Protein AF-A0A941ZYW8-F1 (afdb_monomer)

Structure (mmCIF, N/CA/C/O backbone):
data_AF-A0A941ZYW8-F1
#
_entry.id   AF-A0A941ZYW8-F1
#
loop_
_atom_site.group_PDB
_atom_site.id
_atom_site.type_symbol
_atom_site.label_atom_id
_atom_site.label_alt_id
_atom_site.label_comp_id
_atom_site.label_asym_id
_atom_site.label_entity_id
_atom_site.label_seq_id
_atom_site.pdbx_PDB_ins_code
_atom_site.Cartn_x
_atom_site.Cartn_y
_atom_site.Cartn_z
_atom_site.occupancy
_atom_site.B_iso_or_equiv
_atom_site.auth_seq_id
_atom_site.auth_comp_id
_atom_site.auth_asym_id
_atom_site.auth_atom_id
_atom_site.pdbx_PDB_model_num
ATOM 1 N N . MET A 1 1 ? 0.996 -11.708 -1.851 1.00 81.50 1 MET A N 1
ATOM 2 C CA . MET A 1 1 ? 1.106 -10.238 -1.712 1.00 81.50 1 MET A CA 1
ATOM 3 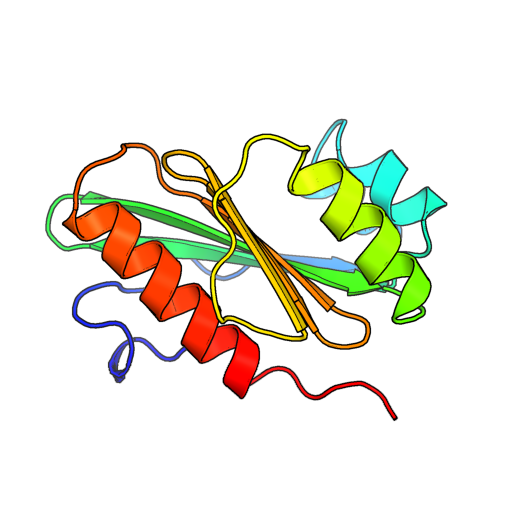C C . MET A 1 1 ? -0.027 -9.651 -0.880 1.00 81.50 1 MET A C 1
ATOM 5 O O . MET A 1 1 ? 0.271 -8.858 -0.001 1.00 81.50 1 MET A O 1
ATOM 9 N N . LEU A 1 2 ? -1.284 -10.062 -1.087 1.00 88.50 2 LEU A N 1
ATOM 10 C CA . LEU A 1 2 ? -2.390 -9.675 -0.206 1.00 88.50 2 LEU A CA 1
ATOM 11 C C . LEU A 1 2 ? -2.358 -10.473 1.116 1.00 88.50 2 LEU A C 1
ATOM 13 O O . LEU A 1 2 ? -2.004 -11.658 1.082 1.00 88.50 2 LEU A O 1
ATOM 17 N N . PRO A 1 3 ? -2.668 -9.853 2.269 1.00 84.06 3 PRO A N 1
ATOM 18 C CA . PRO A 1 3 ? -2.851 -10.564 3.531 1.00 84.06 3 PRO A CA 1
ATOM 19 C C . PRO A 1 3 ? -4.082 -11.482 3.516 1.00 84.06 3 PRO A C 1
ATOM 21 O O . PRO A 1 3 ? -5.039 -11.237 2.788 1.00 84.06 3 PRO A O 1
ATOM 24 N N . LEU A 1 4 ? -4.055 -12.532 4.341 1.00 81.94 4 LEU A N 1
ATOM 25 C CA . LEU A 1 4 ? -5.213 -13.399 4.566 1.00 81.94 4 LEU A CA 1
ATOM 26 C C . LEU A 1 4 ? -6.118 -12.781 5.635 1.00 81.94 4 LEU A C 1
ATOM 28 O O . LEU A 1 4 ? -5.624 -12.196 6.596 1.00 81.94 4 LEU A O 1
ATOM 32 N N . GLU A 1 5 ? -7.432 -12.973 5.524 1.00 82.12 5 GLU A N 1
ATOM 33 C CA . GLU A 1 5 ? -8.409 -12.442 6.491 1.00 82.12 5 GLU A CA 1
ATOM 34 C C . GLU A 1 5 ? -8.158 -12.922 7.928 1.00 82.12 5 GLU A C 1
ATOM 36 O O . GLU A 1 5 ? -8.362 -12.178 8.886 1.00 82.12 5 GLU A O 1
ATOM 41 N N . SER A 1 6 ? -7.636 -14.144 8.087 1.00 83.81 6 SER A N 1
ATOM 42 C CA . SER A 1 6 ? -7.243 -14.700 9.388 1.00 83.81 6 SER A CA 1
ATOM 43 C C . SER A 1 6 ? -6.186 -13.863 10.112 1.00 83.81 6 SER A C 1
ATOM 45 O O . SER A 1 6 ? -6.139 -13.868 11.341 1.00 83.81 6 SER A O 1
ATOM 47 N N . ASP A 1 7 ? -5.358 -13.134 9.363 1.00 84.44 7 ASP A N 1
ATOM 48 C CA . ASP A 1 7 ? -4.241 -12.349 9.892 1.00 84.44 7 ASP A CA 1
ATOM 49 C C . ASP A 1 7 ? -4.652 -10.896 10.191 1.00 84.44 7 ASP A C 1
ATOM 51 O O . ASP A 1 7 ? -3.911 -10.144 10.825 1.00 84.44 7 ASP A O 1
ATOM 55 N N . LEU A 1 8 ? -5.843 -10.489 9.745 1.00 84.75 8 LEU A N 1
ATOM 56 C CA . LEU A 1 8 ? -6.265 -9.096 9.633 1.00 84.75 8 LEU A CA 1
ATOM 57 C C . LEU A 1 8 ? -7.141 -8.597 10.790 1.00 84.75 8 LEU A C 1
ATOM 59 O O . LEU A 1 8 ? -7.800 -7.573 10.662 1.00 84.75 8 LEU A O 1
ATOM 63 N N . LYS A 1 9 ? -7.141 -9.285 11.940 1.00 84.44 9 LYS A N 1
ATOM 64 C CA . LYS A 1 9 ? -7.752 -8.826 13.210 1.00 84.44 9 LYS A CA 1
ATOM 65 C C . LYS A 1 9 ? -9.142 -8.165 13.068 1.00 84.44 9 LYS A C 1
ATOM 67 O O . LYS A 1 9 ? -9.420 -7.164 13.719 1.00 84.44 9 LYS A O 1
ATOM 72 N N . GLY A 1 10 ? -10.029 -8.728 12.247 1.00 90.94 10 GLY A N 1
ATOM 73 C CA . GLY A 1 10 ? -11.396 -8.215 12.065 1.00 90.94 10 GLY A CA 1
ATOM 74 C C . GLY A 1 10 ? -11.634 -7.391 10.797 1.00 90.94 10 GLY A C 1
ATOM 75 O O . GLY A 1 10 ? -12.772 -6.974 10.582 1.00 90.94 10 GLY A O 1
ATOM 76 N N . TRP A 1 11 ? -10.614 -7.212 9.955 1.00 95.31 11 TRP A N 1
ATOM 77 C CA . TRP A 1 11 ? -10.751 -6.729 8.582 1.00 95.31 11 TRP A CA 1
ATOM 78 C C . TRP A 1 11 ? -10.871 -7.908 7.605 1.00 95.31 11 TRP A C 1
ATOM 80 O O . TRP A 1 11 ? -10.110 -8.872 7.691 1.00 95.31 11 TRP A O 1
ATOM 90 N N . THR A 1 12 ? -11.810 -7.828 6.666 1.00 95.06 12 THR A N 1
ATOM 91 C CA . THR A 1 12 ? -12.049 -8.832 5.610 1.00 95.06 12 THR A CA 1
ATOM 92 C C . THR A 1 12 ? -12.037 -8.165 4.243 1.00 95.06 12 THR A C 1
ATOM 94 O O . THR A 1 12 ? -12.220 -6.950 4.173 1.00 95.06 12 THR A O 1
ATOM 97 N N . LEU A 1 13 ? -11.822 -8.916 3.161 1.00 95.31 13 LEU A N 1
ATOM 98 C CA . LEU A 1 13 ? -11.924 -8.345 1.815 1.00 95.31 13 LEU A CA 1
ATOM 99 C C . LEU A 1 13 ? -13.353 -7.844 1.576 1.00 95.31 13 LEU A C 1
ATOM 101 O O . LEU A 1 13 ? -14.324 -8.530 1.893 1.00 95.31 13 LEU A O 1
ATOM 105 N N . ASP A 1 14 ? -13.471 -6.623 1.061 1.00 94.88 14 ASP A N 1
ATOM 106 C CA . ASP A 1 14 ? -14.760 -6.004 0.753 1.00 94.88 14 ASP A CA 1
ATOM 107 C C . ASP A 1 14 ? -15.278 -6.424 -0.628 1.00 94.88 14 ASP A C 1
ATOM 109 O O . ASP A 1 14 ? -16.478 -6.589 -0.839 1.00 94.88 14 ASP A O 1
ATOM 113 N N . GLU A 1 15 ? -14.352 -6.620 -1.564 1.00 91.69 15 GLU A N 1
ATOM 114 C CA . GLU A 1 15 ? -14.608 -6.984 -2.953 1.00 91.69 15 GLU A CA 1
ATOM 115 C C . GLU A 1 15 ? -13.436 -7.782 -3.539 1.00 91.69 15 GLU A C 1
ATOM 117 O O . GLU A 1 15 ? -12.378 -7.921 -2.912 1.00 91.69 15 GLU A O 1
ATOM 122 N N . GLU A 1 16 ? -13.632 -8.337 -4.739 1.00 93.88 16 GLU A N 1
ATOM 123 C CA . GLU A 1 16 ? -12.560 -9.028 -5.452 1.00 93.88 16 GLU A CA 1
ATOM 124 C C . GLU A 1 16 ? -11.419 -8.048 -5.776 1.00 93.88 16 GLU A C 1
ATOM 126 O O . GLU A 1 16 ? -11.669 -6.986 -6.350 1.00 93.88 16 GLU A O 1
ATOM 131 N N . PRO A 1 17 ? -10.158 -8.386 -5.445 1.00 95.88 17 PRO A N 1
ATOM 132 C CA . PRO A 1 17 ? -9.029 -7.529 -5.766 1.00 95.88 17 PRO A CA 1
ATOM 133 C C . PRO A 1 17 ? -8.903 -7.278 -7.269 1.00 95.88 17 PRO A C 1
ATOM 135 O O . PRO A 1 17 ? -8.970 -8.203 -8.080 1.00 95.88 17 PRO A O 1
ATOM 138 N N . GLN A 1 18 ? -8.634 -6.030 -7.631 1.00 95.69 18 GLN A N 1
ATOM 139 C CA . GLN A 1 18 ? -8.413 -5.621 -9.011 1.00 95.69 18 GLN A CA 1
ATOM 140 C C . GLN A 1 18 ? -6.923 -5.667 -9.344 1.00 95.69 18 GLN A C 1
ATOM 142 O O . GLN A 1 18 ? -6.073 -5.374 -8.500 1.00 95.69 18 GLN A O 1
ATOM 147 N N . THR A 1 19 ? -6.589 -6.008 -10.586 1.00 95.94 19 THR A N 1
ATOM 148 C CA . THR A 1 19 ? -5.206 -6.022 -11.070 1.00 95.94 19 THR A CA 1
ATOM 149 C C . THR A 1 19 ? -5.080 -5.263 -12.382 1.00 95.94 19 THR A C 1
ATOM 151 O O . THR A 1 19 ? -6.024 -5.181 -13.165 1.00 95.94 19 THR A O 1
ATOM 154 N N . ALA A 1 20 ? -3.906 -4.683 -12.617 1.00 94.94 20 ALA A N 1
ATOM 155 C CA . ALA A 1 20 ? -3.589 -4.017 -13.873 1.00 94.94 20 ALA A CA 1
ATOM 156 C C . ALA A 1 20 ? -2.131 -4.235 -14.259 1.00 94.94 20 ALA A C 1
ATOM 158 O O . ALA A 1 20 ? -1.254 -4.275 -13.399 1.00 94.94 20 ALA A O 1
ATOM 159 N N . GLU A 1 21 ? -1.874 -4.291 -15.561 1.00 93.56 21 GLU A N 1
ATOM 160 C CA . GLU A 1 21 ? -0.536 -4.354 -16.148 1.00 93.56 21 GLU A CA 1
ATOM 161 C C . GLU A 1 21 ? -0.418 -3.311 -17.261 1.00 93.56 21 GLU A C 1
ATOM 163 O O . GLU A 1 21 ? -1.387 -3.032 -17.977 1.00 93.56 21 GLU A O 1
ATOM 168 N N . GLY A 1 22 ? 0.767 -2.712 -17.408 1.00 88.81 22 GLY A N 1
ATOM 169 C CA . GLY A 1 22 ? 1.032 -1.711 -18.443 1.00 88.81 22 GLY A CA 1
ATOM 170 C C . GLY A 1 22 ? -0.026 -0.598 -18.503 1.00 88.81 22 GLY A C 1
ATOM 171 O O . GLY A 1 22 ? -0.245 0.124 -17.531 1.00 88.81 22 GLY A O 1
ATOM 172 N N . ILE A 1 23 ? -0.686 -0.455 -19.657 1.00 87.12 23 ILE A N 1
ATOM 173 C CA . ILE A 1 23 ? -1.703 0.586 -19.885 1.00 87.12 23 ILE A CA 1
ATOM 174 C C . ILE A 1 23 ? -3.038 0.321 -19.175 1.00 87.12 23 ILE A C 1
ATOM 176 O O . ILE A 1 23 ? -3.806 1.260 -18.996 1.00 87.12 23 ILE A O 1
ATOM 180 N N . GLY A 1 24 ? -3.308 -0.907 -18.717 1.00 90.44 24 GLY A N 1
ATOM 181 C CA . GLY A 1 24 ? -4.535 -1.214 -17.969 1.00 90.44 24 GLY A CA 1
ATOM 182 C C . GLY A 1 24 ? -4.627 -0.452 -16.644 1.00 90.44 24 GLY A C 1
ATOM 183 O O . GLY A 1 24 ? -5.693 -0.341 -16.051 1.00 90.44 24 GLY A O 1
ATOM 184 N N . LEU A 1 25 ? -3.519 0.141 -16.183 1.00 93.38 25 LEU A N 1
ATOM 185 C CA . LEU A 1 25 ? -3.514 0.983 -14.992 1.00 93.38 25 LEU A CA 1
ATOM 186 C C . LEU A 1 25 ? -4.413 2.221 -15.132 1.00 93.38 25 LEU A C 1
ATOM 188 O O . LEU A 1 25 ? -4.953 2.698 -14.134 1.00 93.38 25 LEU A O 1
ATOM 192 N N . PHE A 1 26 ? -4.586 2.738 -16.353 1.00 91.94 26 PHE A N 1
ATOM 193 C CA . PHE A 1 26 ? -5.455 3.889 -16.612 1.00 91.94 26 PHE A CA 1
ATOM 194 C C . PHE A 1 26 ? -6.931 3.589 -16.325 1.00 91.94 26 PHE A C 1
ATOM 196 O O . PHE A 1 26 ? -7.664 4.510 -15.968 1.00 91.94 26 PHE A O 1
ATOM 203 N N . ASP A 1 27 ? -7.334 2.319 -16.407 1.00 89.88 27 ASP A N 1
ATOM 204 C CA . ASP A 1 27 ? -8.691 1.882 -16.077 1.00 89.88 27 ASP A CA 1
ATOM 205 C C . ASP A 1 27 ? -8.922 1.819 -14.557 1.00 89.88 27 ASP A C 1
ATOM 207 O O . ASP A 1 27 ? -10.060 1.946 -14.107 1.00 89.88 27 ASP A O 1
ATOM 211 N N . LEU A 1 28 ? -7.853 1.672 -13.758 1.00 88.50 28 LEU A N 1
ATOM 212 C CA . LEU A 1 28 ? -7.935 1.602 -12.294 1.00 88.50 28 LEU A CA 1
ATOM 213 C C . LEU A 1 28 ? -7.753 2.961 -11.606 1.00 88.50 28 LEU A C 1
ATOM 215 O O . LEU A 1 28 ? -8.484 3.279 -10.673 1.00 88.50 28 LEU A O 1
ATOM 219 N N . ILE A 1 29 ? -6.788 3.777 -12.046 1.00 86.31 29 ILE A N 1
ATOM 220 C CA . ILE A 1 29 ? -6.471 5.067 -11.407 1.00 86.31 29 ILE A CA 1
ATOM 221 C C . ILE A 1 29 ? -6.420 6.208 -12.424 1.00 86.31 29 ILE A C 1
ATOM 223 O O . ILE A 1 29 ? -5.364 6.617 -12.920 1.00 86.31 29 ILE A O 1
ATOM 227 N N . ASN A 1 30 ? -7.593 6.768 -12.711 1.00 74.88 30 ASN A N 1
ATOM 228 C CA . ASN A 1 30 ? -7.743 7.864 -13.662 1.00 74.88 30 ASN A CA 1
ATOM 229 C C . ASN A 1 30 ? -7.041 9.150 -13.167 1.00 74.88 30 ASN A C 1
ATOM 231 O O . ASN A 1 30 ? -7.222 9.581 -12.030 1.00 74.88 30 ASN A O 1
ATOM 235 N N . GLY A 1 31 ? -6.192 9.745 -14.010 1.00 78.06 31 GLY A N 1
ATOM 236 C CA . GLY A 1 31 ? -5.342 10.905 -13.693 1.00 78.06 31 GLY A CA 1
ATOM 237 C C . GLY A 1 31 ? -4.059 10.575 -12.914 1.00 78.06 31 GLY A C 1
ATOM 238 O O . GLY A 1 31 ? -3.032 11.218 -13.123 1.00 78.06 31 GLY A O 1
ATOM 239 N N . GLY A 1 32 ? -4.079 9.535 -12.073 1.00 84.69 32 GLY A N 1
ATOM 240 C CA . GLY A 1 32 ? -2.918 9.074 -11.307 1.00 84.69 32 GLY A CA 1
ATOM 241 C C . GLY A 1 32 ? -1.975 8.142 -12.076 1.00 84.69 32 GLY A C 1
ATOM 242 O O . GLY A 1 32 ? -0.785 8.132 -11.772 1.00 84.69 32 GLY A O 1
ATOM 243 N N . ALA A 1 33 ? -2.472 7.381 -13.059 1.00 91.56 33 ALA A N 1
ATOM 244 C CA . ALA A 1 33 ? -1.715 6.338 -13.766 1.00 91.56 33 ALA A CA 1
ATOM 245 C C . ALA A 1 33 ? -0.466 6.855 -14.495 1.00 91.56 33 ALA A C 1
ATOM 247 O O . ALA A 1 33 ? 0.576 6.196 -14.502 1.00 91.56 33 ALA A O 1
ATOM 248 N N . GLU A 1 34 ? -0.545 8.052 -15.084 1.00 91.69 34 GLU A N 1
ATOM 249 C CA . GLU A 1 34 ? 0.511 8.591 -15.946 1.00 91.69 34 GLU A CA 1
ATOM 250 C C . GLU A 1 34 ? 1.862 8.685 -15.217 1.00 91.69 34 GLU A C 1
ATOM 252 O O . GLU A 1 34 ? 2.908 8.361 -15.783 1.00 91.69 34 GLU A O 1
ATOM 257 N N . GLN A 1 35 ? 1.846 9.071 -13.938 1.00 92.25 35 GLN A N 1
ATOM 258 C CA . GLN A 1 35 ? 3.069 9.211 -13.147 1.00 92.25 35 GLN A CA 1
ATOM 259 C C . GLN A 1 35 ? 3.756 7.864 -12.893 1.00 92.25 35 GLN A C 1
ATOM 261 O O . GLN A 1 35 ? 4.983 7.814 -12.858 1.00 92.25 35 GLN A O 1
ATOM 266 N N . TYR A 1 36 ? 2.980 6.788 -12.730 1.00 94.50 36 TYR A N 1
ATOM 267 C CA . TYR A 1 36 ? 3.497 5.442 -12.505 1.00 94.50 36 TYR A CA 1
ATOM 268 C C . TYR A 1 36 ? 4.078 4.894 -13.802 1.00 94.50 36 TYR A C 1
ATOM 270 O O . TYR A 1 36 ? 5.223 4.447 -13.820 1.00 94.50 36 TYR A O 1
ATOM 278 N N . VAL A 1 37 ? 3.336 5.013 -14.908 1.00 93.25 37 VAL A N 1
ATOM 279 C CA . VAL A 1 37 ? 3.789 4.562 -16.232 1.00 93.25 37 VAL A CA 1
ATOM 280 C C . VAL A 1 37 ? 5.087 5.263 -16.634 1.00 93.25 37 VAL A C 1
ATOM 282 O O . VAL A 1 37 ? 6.065 4.591 -16.960 1.00 93.25 37 VAL A O 1
ATOM 285 N N . LYS A 1 38 ? 5.157 6.596 -16.510 1.00 92.50 38 LYS A N 1
ATOM 286 C CA . LYS A 1 38 ? 6.387 7.370 -16.772 1.00 92.50 38 LYS A CA 1
ATOM 287 C C . LYS A 1 38 ? 7.540 7.003 -15.837 1.00 92.50 38 LYS A C 1
ATOM 289 O O . LYS A 1 38 ? 8.699 7.167 -16.208 1.00 92.50 38 LYS A O 1
ATOM 294 N N . ALA A 1 39 ? 7.237 6.535 -14.629 1.00 93.69 39 ALA A N 1
ATOM 295 C CA . ALA A 1 39 ? 8.231 6.135 -13.644 1.00 93.69 39 ALA A CA 1
ATOM 296 C C . ALA A 1 39 ? 8.649 4.664 -13.753 1.00 93.69 39 ALA A C 1
ATOM 298 O O . ALA A 1 39 ? 9.404 4.229 -12.894 1.00 93.69 39 ALA A O 1
ATOM 299 N N . GLY A 1 40 ? 8.211 3.908 -14.764 1.00 94.69 40 GLY A N 1
ATOM 300 C CA . GLY A 1 40 ? 8.575 2.497 -14.928 1.00 94.69 40 GLY A CA 1
ATOM 301 C C . GLY A 1 40 ? 7.657 1.559 -14.149 1.00 94.69 40 GLY A C 1
ATOM 302 O O . GLY A 1 40 ? 8.116 0.816 -13.287 1.00 94.69 40 GLY A O 1
ATOM 303 N N . PHE A 1 41 ? 6.359 1.619 -14.429 1.00 95.56 41 PHE A N 1
ATOM 304 C CA . PHE A 1 41 ? 5.350 0.706 -13.892 1.00 95.56 41 PHE A CA 1
ATOM 305 C C . PHE A 1 41 ? 5.432 -0.687 -14.533 1.00 95.56 41 PHE A C 1
ATOM 307 O O . PHE A 1 41 ? 5.647 -0.795 -15.740 1.00 95.56 41 PHE A O 1
ATOM 314 N N . SER A 1 42 ? 5.212 -1.733 -13.734 1.00 95.38 42 SER A N 1
ATOM 315 C CA . SER A 1 42 ? 5.055 -3.115 -14.202 1.00 95.38 42 SER A CA 1
ATOM 316 C C . SER A 1 42 ? 3.600 -3.568 -14.056 1.00 95.38 42 SER A C 1
ATOM 318 O O . SER A 1 42 ? 2.889 -3.737 -15.051 1.00 95.38 42 SER A O 1
ATOM 320 N N . ARG A 1 43 ? 3.133 -3.696 -12.807 1.00 95.69 43 ARG A N 1
ATOM 321 C CA . ARG A 1 43 ? 1.779 -4.155 -12.478 1.00 95.69 43 ARG A CA 1
ATOM 322 C C . ARG A 1 43 ? 1.281 -3.592 -11.153 1.00 95.69 43 ARG A C 1
ATOM 324 O O . ARG A 1 43 ? 2.075 -3.178 -10.308 1.00 95.69 43 ARG A O 1
ATOM 331 N N . ALA A 1 44 ? -0.032 -3.604 -10.964 1.00 96.31 44 ALA A N 1
ATOM 332 C CA . ALA A 1 44 ? -0.699 -3.180 -9.743 1.00 96.31 44 ALA A CA 1
ATOM 333 C C . ALA A 1 44 ? -1.676 -4.242 -9.247 1.00 96.31 44 ALA A C 1
ATOM 335 O O . ALA A 1 44 ? -2.278 -4.968 -10.040 1.00 96.31 44 ALA A O 1
AT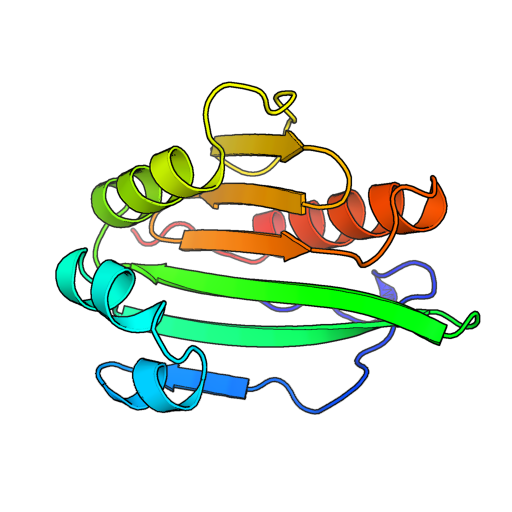OM 336 N N . VAL A 1 45 ? -1.863 -4.272 -7.930 1.00 96.38 45 VAL A N 1
ATOM 337 C CA . VAL A 1 45 ? -2.977 -4.952 -7.269 1.00 96.38 45 VAL A CA 1
ATOM 338 C C . VAL A 1 45 ? -3.637 -3.975 -6.309 1.00 96.38 45 VAL A C 1
ATOM 340 O O . VAL A 1 45 ? -2.954 -3.355 -5.495 1.00 96.38 45 VAL A O 1
ATOM 343 N N . MET A 1 46 ? -4.955 -3.856 -6.400 1.00 96.12 46 MET A N 1
ATOM 344 C CA . MET A 1 46 ? -5.780 -3.010 -5.547 1.00 96.12 46 MET A CA 1
ATOM 345 C C . MET A 1 46 ? -6.789 -3.875 -4.806 1.00 96.12 46 MET A C 1
ATOM 347 O O . MET A 1 46 ? -7.394 -4.769 -5.391 1.00 96.12 46 MET A O 1
ATOM 351 N N . ALA A 1 47 ? -6.944 -3.636 -3.513 1.00 96.56 47 ALA A N 1
ATOM 352 C CA . ALA A 1 47 ? -7.901 -4.344 -2.679 1.00 96.56 47 ALA A CA 1
ATOM 353 C C . ALA A 1 47 ? -8.505 -3.387 -1.658 1.00 96.56 47 ALA A C 1
ATOM 355 O O . ALA A 1 47 ? -7.805 -2.531 -1.117 1.00 96.56 47 ALA A O 1
ATOM 356 N N . THR A 1 48 ? -9.775 -3.587 -1.335 1.00 97.12 48 THR A N 1
ATOM 357 C CA . THR A 1 48 ? -10.444 -2.879 -0.246 1.00 97.12 48 THR A CA 1
ATOM 358 C C . THR A 1 48 ? -10.782 -3.875 0.848 1.00 97.12 48 THR A C 1
ATOM 360 O O . THR A 1 48 ? -11.277 -4.966 0.576 1.00 97.12 48 THR A O 1
ATOM 363 N N . TYR A 1 49 ? -10.497 -3.504 2.091 1.00 96.56 49 TYR A N 1
ATOM 364 C CA . TYR A 1 49 ? -10.861 -4.258 3.281 1.00 96.56 49 TYR A CA 1
ATOM 365 C C . TYR A 1 49 ? -11.935 -3.515 4.056 1.00 96.56 49 TYR A C 1
ATOM 367 O O . TYR A 1 49 ? -11.916 -2.285 4.111 1.00 96.56 49 TYR A O 1
ATOM 375 N N . ARG A 1 50 ? -12.834 -4.255 4.702 1.00 96.75 50 ARG A N 1
ATOM 376 C CA . ARG A 1 50 ? -13.893 -3.712 5.552 1.00 96.75 50 ARG A CA 1
ATOM 377 C C . ARG A 1 50 ? -13.864 -4.355 6.936 1.00 96.75 50 ARG A C 1
ATOM 379 O O . ARG A 1 50 ? -13.624 -5.554 7.052 1.00 96.75 50 ARG A O 1
ATOM 386 N N . ASN A 1 51 ? -14.122 -3.570 7.981 1.00 94.88 51 ASN A N 1
ATOM 387 C CA . ASN A 1 51 ? -14.341 -4.087 9.335 1.00 94.88 51 ASN A CA 1
ATOM 388 C C . ASN A 1 51 ? -15.846 -4.266 9.643 1.00 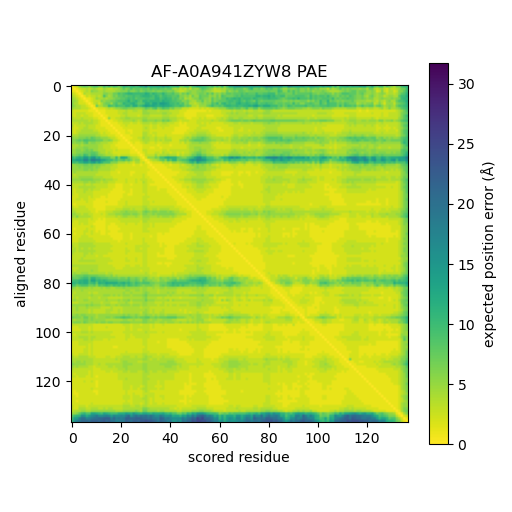94.88 51 ASN A C 1
ATOM 390 O O . ASN A 1 51 ? -16.724 -3.903 8.857 1.00 94.88 51 ASN A O 1
ATOM 394 N N . LYS A 1 52 ? -16.176 -4.791 10.829 1.00 93.38 52 LYS A N 1
ATOM 395 C CA . LYS A 1 52 ? -17.577 -4.995 11.255 1.00 93.38 52 LYS A CA 1
ATOM 396 C C . LYS A 1 52 ? -18.378 -3.701 11.433 1.00 93.38 52 LYS A C 1
ATOM 398 O O . LYS A 1 52 ? -19.603 -3.747 11.363 1.00 93.38 52 LYS A O 1
ATOM 403 N N . GLU A 1 53 ? -17.708 -2.573 11.656 1.00 92.69 53 GLU A N 1
ATOM 404 C CA . GLU A 1 53 ? -18.338 -1.252 11.770 1.00 92.69 53 GLU A CA 1
ATOM 405 C C . GLU A 1 53 ? -18.590 -0.590 10.4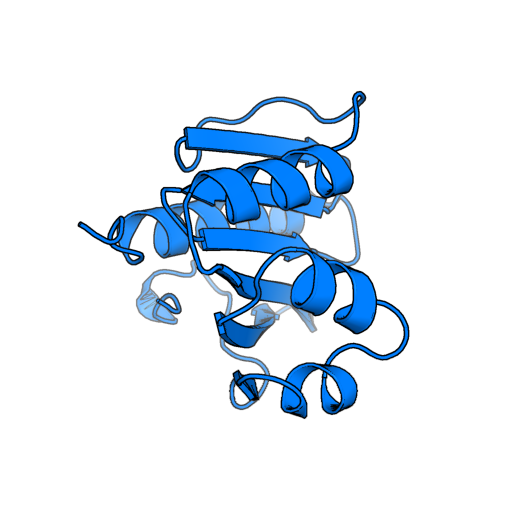03 1.00 92.69 53 GLU A C 1
ATOM 407 O O . GLU A 1 53 ? -19.190 0.480 10.333 1.00 92.69 53 GLU A O 1
ATOM 412 N N . GLY A 1 54 ? -18.157 -1.218 9.305 1.00 94.38 54 GLY A N 1
ATOM 413 C CA . GLY A 1 54 ? -18.306 -0.690 7.950 1.00 94.38 54 GLY A CA 1
ATOM 414 C C . GLY A 1 54 ? -17.219 0.299 7.523 1.00 94.38 54 GLY A C 1
ATOM 415 O O . GLY A 1 54 ? -17.311 0.845 6.422 1.00 94.38 54 GLY A O 1
ATOM 416 N N . LYS A 1 55 ? -16.180 0.510 8.340 1.00 95.56 55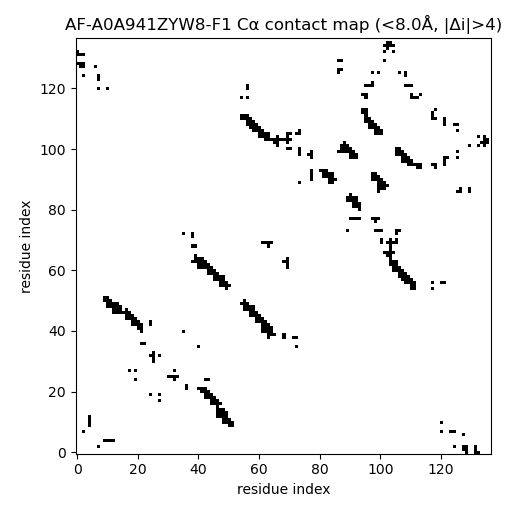 LYS A N 1
ATOM 417 C CA . LYS A 1 55 ? -14.986 1.262 7.938 1.00 95.56 55 LYS A CA 1
ATOM 418 C C . LYS A 1 55 ? -14.251 0.508 6.846 1.00 95.56 55 LYS A C 1
ATOM 420 O O . LYS A 1 55 ? -14.277 -0.724 6.809 1.00 95.56 55 LYS A O 1
ATOM 425 N N . ARG A 1 56 ? -13.575 1.255 5.975 1.00 96.69 56 ARG A N 1
ATOM 426 C CA . ARG A 1 56 ? -12.831 0.708 4.842 1.00 96.69 56 ARG A CA 1
ATOM 427 C C . ARG A 1 56 ? -11.365 1.107 4.881 1.00 96.69 56 ARG A C 1
ATOM 429 O O . ARG A 1 56 ? -11.032 2.213 5.299 1.00 96.69 56 ARG A O 1
ATOM 436 N N . ILE A 1 57 ? -10.518 0.207 4.401 1.00 97.62 57 ILE A N 1
ATOM 437 C CA . ILE A 1 57 ? -9.110 0.463 4.113 1.00 97.62 57 ILE A CA 1
ATOM 438 C C . ILE A 1 57 ? -8.826 0.032 2.681 1.00 97.62 57 ILE A C 1
ATOM 440 O O . ILE A 1 57 ? -9.051 -1.124 2.332 1.00 97.62 57 ILE A O 1
ATOM 444 N N . ASN A 1 58 ? -8.285 0.936 1.872 1.00 97.50 58 ASN A N 1
ATOM 445 C CA . ASN A 1 58 ? -7.796 0.618 0.539 1.00 97.50 58 ASN A CA 1
ATOM 446 C C . ASN A 1 58 ? -6.308 0.290 0.598 1.00 97.50 58 ASN A C 1
ATOM 448 O O . ASN A 1 58 ? -5.521 0.978 1.250 1.00 97.50 58 ASN A O 1
ATOM 452 N N . LEU A 1 59 ? -5.932 -0.761 -0.112 1.00 97.56 59 LEU A N 1
ATOM 453 C CA . LEU A 1 59 ? -4.572 -1.218 -0.311 1.00 97.56 59 LEU A CA 1
ATOM 454 C C . LEU A 1 59 ? -4.261 -1.141 -1.800 1.00 97.56 59 LEU A C 1
ATOM 456 O O . LEU A 1 59 ? -4.909 -1.803 -2.605 1.00 97.56 59 LEU A O 1
ATOM 460 N N . GLU A 1 60 ? -3.226 -0.392 -2.149 1.00 97.00 60 GLU A N 1
ATOM 461 C CA . GLU A 1 60 ? -2.707 -0.296 -3.506 1.00 97.00 60 GLU A CA 1
ATOM 462 C C . GLU A 1 60 ? -1.248 -0.756 -3.497 1.00 97.00 60 GLU A C 1
ATOM 464 O O . GLU A 1 60 ? -0.402 -0.169 -2.820 1.00 97.00 60 GLU A O 1
ATOM 469 N N . ILE A 1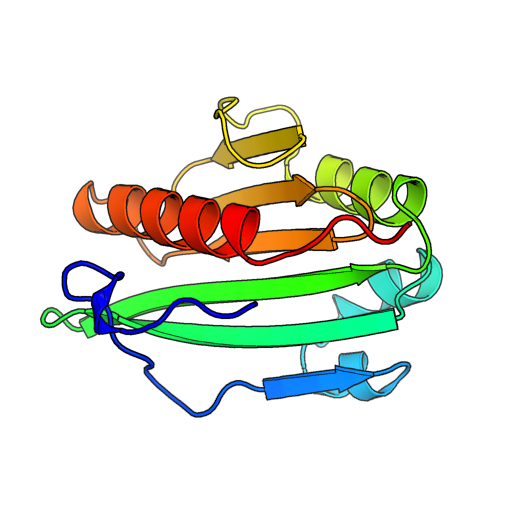 61 ? -0.942 -1.824 -4.228 1.00 97.25 61 ILE A N 1
ATOM 470 C CA . ILE A 1 61 ? 0.408 -2.369 -4.367 1.00 97.25 61 ILE A CA 1
ATOM 471 C C . ILE A 1 61 ? 0.855 -2.155 -5.804 1.00 97.25 61 ILE A C 1
ATOM 473 O O . ILE A 1 61 ? 0.297 -2.759 -6.716 1.00 97.25 61 ILE A O 1
ATOM 477 N N . TYR A 1 62 ? 1.891 -1.346 -5.991 1.00 96.75 62 TYR A N 1
ATOM 478 C CA . TYR A 1 62 ? 2.504 -1.066 -7.282 1.00 96.75 62 TYR A CA 1
ATOM 479 C C . TYR A 1 62 ? 3.866 -1.747 -7.365 1.00 96.75 62 TYR A C 1
ATOM 481 O O . TYR A 1 62 ? 4.774 -1.429 -6.597 1.00 96.75 62 TYR A O 1
ATOM 489 N N . GLU A 1 63 ? 4.028 -2.663 -8.313 1.00 96.31 63 GLU A N 1
ATOM 490 C CA . GLU A 1 63 ? 5.338 -3.172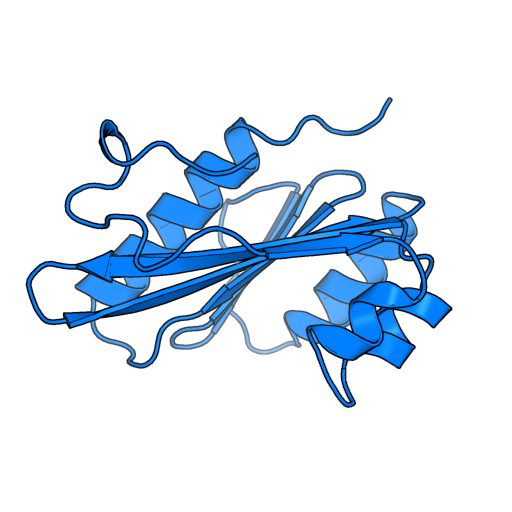 -8.704 1.00 96.31 63 GLU A CA 1
ATOM 491 C C . GLU A 1 63 ? 5.900 -2.310 -9.834 1.00 96.31 63 GLU A C 1
ATOM 493 O O . GLU A 1 63 ? 5.262 -2.091 -10.869 1.00 96.31 63 GLU A O 1
ATOM 498 N N . MET A 1 64 ? 7.116 -1.826 -9.623 1.00 95.94 64 MET A N 1
ATOM 499 C CA . MET A 1 64 ? 7.875 -1.014 -10.562 1.00 95.94 64 MET A CA 1
ATOM 500 C C . MET A 1 64 ? 8.981 -1.850 -11.214 1.00 95.94 64 MET A C 1
ATOM 502 O O . MET A 1 64 ? 9.323 -2.935 -10.754 1.00 95.94 64 MET A O 1
ATOM 506 N N . LEU A 1 65 ? 9.579 -1.331 -12.283 1.00 95.56 65 LEU A N 1
ATOM 507 C CA . LEU A 1 65 ? 10.650 -2.011 -13.016 1.00 95.56 65 LEU A CA 1
ATOM 508 C C . LEU A 1 65 ? 11.968 -2.091 -12.229 1.00 95.56 65 LEU A C 1
ATOM 510 O O . LEU A 1 65 ? 12.812 -2.925 -12.543 1.00 95.56 65 LEU A O 1
ATOM 514 N N . SER A 1 66 ? 12.158 -1.248 -11.209 1.00 95.81 66 SER A N 1
ATOM 515 C CA . SER A 1 66 ? 13.327 -1.298 -10.326 1.00 95.81 66 SER A CA 1
ATOM 516 C C . SER A 1 66 ? 13.028 -0.742 -8.925 1.00 95.81 66 SER A C 1
ATOM 518 O O . SER A 1 66 ? 12.068 0.026 -8.755 1.00 95.81 66 SER A O 1
ATOM 520 N N . PRO A 1 67 ? 13.880 -1.038 -7.923 1.00 96.00 67 PRO A N 1
ATOM 521 C CA . PRO A 1 67 ? 13.784 -0.418 -6.604 1.00 96.00 67 PRO A CA 1
ATOM 522 C C . PRO A 1 67 ? 13.897 1.108 -6.644 1.00 96.00 67 PRO A C 1
ATOM 524 O O . PRO A 1 67 ? 13.201 1.799 -5.904 1.00 96.00 67 PRO A O 1
ATOM 527 N N . GLU A 1 68 ? 14.712 1.666 -7.543 1.00 96.06 68 GLU A N 1
ATOM 528 C CA . GLU A 1 68 ? 14.858 3.119 -7.693 1.00 96.06 68 GLU A CA 1
ATOM 529 C C . GLU A 1 68 ? 13.568 3.776 -8.199 1.00 96.06 68 GLU A C 1
ATOM 531 O O . GLU A 1 68 ? 13.169 4.837 -7.703 1.00 96.06 68 GLU A O 1
ATOM 536 N N . ASN A 1 69 ? 12.871 3.119 -9.132 1.00 96.25 69 ASN A N 1
ATOM 537 C CA . ASN A 1 69 ? 11.567 3.561 -9.621 1.00 96.25 69 ASN A CA 1
ATOM 538 C C . ASN A 1 69 ? 10.522 3.579 -8.491 1.00 96.25 69 ASN A C 1
ATOM 540 O O . ASN A 1 69 ? 9.843 4.592 -8.298 1.00 96.25 69 ASN A O 1
ATOM 544 N N . ALA A 1 70 ? 10.443 2.505 -7.697 1.00 96.75 70 ALA A N 1
ATOM 545 C CA . ALA A 1 70 ? 9.550 2.425 -6.536 1.00 96.75 70 ALA A CA 1
ATOM 546 C C . ALA A 1 70 ? 9.871 3.491 -5.485 1.00 96.75 70 ALA A C 1
ATOM 548 O O . ALA A 1 70 ? 8.976 4.185 -4.999 1.00 96.75 70 ALA A O 1
ATOM 549 N N . ARG A 1 71 ? 11.158 3.692 -5.193 1.00 95.31 71 ARG A N 1
ATOM 550 C CA . ARG A 1 71 ? 11.634 4.692 -4.233 1.00 95.31 71 ARG A CA 1
ATOM 551 C C . ARG A 1 71 ? 11.294 6.123 -4.659 1.00 95.31 71 ARG A C 1
ATOM 553 O O . ARG A 1 71 ? 10.965 6.964 -3.822 1.00 95.31 71 ARG A O 1
ATOM 560 N N . SER A 1 72 ? 11.354 6.410 -5.961 1.00 94.94 72 SER A N 1
ATOM 561 C CA . SER A 1 72 ? 10.954 7.703 -6.531 1.00 94.94 72 SER A CA 1
ATOM 562 C C . SER A 1 72 ? 9.468 7.995 -6.302 1.00 94.94 72 SER A C 1
ATOM 564 O O . SER A 1 72 ? 9.121 9.082 -5.836 1.00 94.94 72 SER A O 1
ATOM 566 N N . ILE A 1 73 ? 8.590 7.017 -6.555 1.00 95.94 73 ILE A N 1
ATOM 567 C CA . ILE A 1 73 ? 7.152 7.155 -6.284 1.00 95.94 73 ILE A CA 1
ATOM 568 C C . ILE A 1 73 ? 6.882 7.275 -4.782 1.00 95.94 73 ILE A C 1
ATOM 570 O O . ILE A 1 73 ? 6.143 8.170 -4.373 1.00 95.94 73 ILE A O 1
ATOM 574 N N . GLN A 1 74 ? 7.519 6.440 -3.958 1.00 95.38 74 GLN A N 1
ATOM 575 C CA . GLN A 1 74 ? 7.370 6.470 -2.502 1.00 95.38 74 GLN A CA 1
ATOM 576 C C . GLN A 1 74 ? 7.657 7.856 -1.932 1.00 95.38 74 GLN A C 1
ATOM 578 O O . GLN A 1 74 ? 6.858 8.376 -1.163 1.00 95.38 74 GLN A O 1
ATOM 583 N N . ARG A 1 75 ? 8.770 8.484 -2.330 1.00 92.75 75 ARG A N 1
ATOM 584 C CA . ARG A 1 75 ? 9.115 9.835 -1.867 1.00 92.75 75 ARG A CA 1
ATOM 585 C C . ARG A 1 75 ? 8.070 10.876 -2.251 1.00 92.75 75 ARG A C 1
ATOM 587 O O . ARG A 1 75 ? 7.727 11.713 -1.427 1.00 92.75 75 ARG A O 1
ATOM 594 N N . LYS A 1 76 ? 7.548 10.813 -3.480 1.00 92.88 76 LYS A N 1
ATOM 595 C CA . LYS A 1 76 ? 6.484 11.725 -3.930 1.00 92.88 76 LYS A CA 1
ATOM 596 C C . LYS A 1 76 ? 5.202 11.543 -3.117 1.00 92.88 76 LYS A C 1
ATOM 598 O O . LYS A 1 76 ? 4.554 12.527 -2.791 1.00 92.88 76 LYS A O 1
ATOM 603 N N . LYS A 1 77 ? 4.846 10.295 -2.805 1.00 92.19 77 LYS A N 1
ATOM 604 C CA . LYS A 1 77 ? 3.620 9.933 -2.081 1.00 92.19 77 LYS A CA 1
ATOM 605 C C . LYS A 1 77 ? 3.696 10.211 -0.580 1.00 92.19 77 LYS A C 1
ATOM 607 O O . LYS A 1 77 ? 2.703 10.626 -0.002 1.00 92.19 77 LYS A O 1
ATOM 612 N N . ALA A 1 78 ? 4.849 9.968 0.037 1.00 90.38 78 ALA A N 1
ATOM 613 C CA . ALA A 1 78 ? 5.060 10.161 1.469 1.00 90.38 78 ALA A CA 1
ATOM 614 C C . ALA A 1 78 ? 5.153 11.638 1.884 1.00 90.38 78 ALA A C 1
ATOM 616 O O . ALA A 1 78 ? 4.928 11.941 3.052 1.00 90.38 78 ALA A O 1
ATOM 617 N N . GLY A 1 79 ? 5.511 12.536 0.958 1.00 86.19 79 GLY A N 1
ATOM 618 C CA . GLY A 1 79 ? 5.731 13.946 1.273 1.00 86.19 79 GLY A CA 1
ATOM 619 C C . GLY A 1 79 ? 6.863 14.156 2.288 1.00 86.19 79 GLY A C 1
ATOM 620 O O . GLY A 1 79 ? 7.739 13.306 2.460 1.00 86.19 79 GLY A O 1
ATOM 621 N N . GLU A 1 80 ? 6.853 15.312 2.953 1.00 85.50 80 GLU A N 1
ATOM 622 C CA . GLU A 1 80 ? 7.872 15.694 3.946 1.00 85.50 80 GLU A CA 1
ATOM 623 C C . GLU A 1 80 ? 7.341 15.701 5.392 1.00 85.50 80 GLU A C 1
ATOM 625 O O . GLU A 1 80 ? 8.131 15.680 6.336 1.00 85.50 80 GLU A O 1
ATOM 630 N N . SER A 1 81 ? 6.018 15.710 5.579 1.00 86.31 81 SER A N 1
ATOM 631 C CA . SER A 1 81 ? 5.331 15.873 6.871 1.00 86.31 81 SER A CA 1
ATOM 632 C C . SER A 1 81 ? 4.990 14.560 7.583 1.00 86.31 81 SER A C 1
ATOM 634 O O . SER A 1 81 ? 4.757 14.567 8.793 1.00 86.31 81 SER A O 1
ATOM 636 N N . GLY A 1 82 ? 4.983 13.431 6.869 1.00 88.25 82 GLY A N 1
ATOM 637 C CA . GLY A 1 82 ? 4.611 12.132 7.427 1.00 88.25 82 GLY A CA 1
ATOM 638 C C . GLY A 1 82 ? 5.560 11.624 8.523 1.00 88.25 82 GLY A C 1
ATOM 639 O O . GLY A 1 82 ? 6.789 11.713 8.434 1.00 88.25 82 GLY A O 1
ATOM 640 N N . LYS A 1 83 ? 4.994 11.001 9.561 1.00 93.56 83 LYS A N 1
ATOM 641 C CA . LYS A 1 83 ? 5.755 10.339 10.627 1.00 93.56 83 LYS A CA 1
ATOM 642 C C . LYS A 1 83 ? 6.371 9.046 10.097 1.00 93.56 83 LYS A C 1
ATOM 644 O O . LYS A 1 83 ? 5.662 8.164 9.618 1.00 93.56 83 LYS A O 1
ATOM 649 N N . LYS A 1 84 ? 7.686 8.881 10.257 1.00 94.81 84 LYS A N 1
ATOM 650 C CA . LYS A 1 84 ? 8.383 7.641 9.878 1.00 94.81 84 LYS A CA 1
ATOM 651 C C . LYS A 1 84 ? 7.926 6.453 10.726 1.00 94.81 84 LYS A C 1
ATOM 653 O O . LYS A 1 84 ? 7.808 6.567 11.948 1.00 94.81 84 LYS A O 1
ATOM 658 N N . VAL A 1 85 ? 7.728 5.304 10.083 1.00 95.00 85 VAL A N 1
ATOM 659 C CA . VAL A 1 85 ? 7.347 4.041 10.735 1.00 95.00 85 VAL A CA 1
ATOM 660 C C . VAL A 1 85 ? 8.212 2.883 10.241 1.00 95.00 85 VAL A C 1
ATOM 662 O O . VAL A 1 85 ? 8.750 2.920 9.140 1.00 95.00 85 VAL A O 1
ATOM 665 N N . SER A 1 86 ? 8.364 1.843 11.061 1.00 94.62 86 SER A N 1
ATOM 666 C CA . SER A 1 86 ? 9.167 0.658 10.727 1.00 94.62 86 SER A CA 1
ATOM 667 C C . SER A 1 86 ? 8.352 -0.353 9.914 1.00 94.62 86 SER A C 1
ATOM 669 O O . SER A 1 86 ? 7.850 -1.336 10.461 1.00 94.62 86 SER A O 1
ATOM 671 N N . VAL A 1 87 ? 8.184 -0.084 8.618 1.00 94.56 87 VAL A N 1
ATOM 672 C CA . VAL A 1 87 ? 7.554 -0.980 7.632 1.00 94.56 87 VAL A CA 1
ATOM 673 C C . VAL A 1 87 ? 8.364 -0.920 6.338 1.00 94.56 87 VAL A C 1
ATOM 675 O O . VAL A 1 87 ? 8.703 0.168 5.886 1.00 94.56 87 VAL A O 1
ATOM 678 N N . GLY A 1 88 ? 8.674 -2.071 5.735 1.00 92.94 88 GLY A N 1
ATOM 679 C CA . GLY A 1 88 ? 9.507 -2.109 4.528 1.00 92.94 88 GLY A CA 1
ATOM 680 C C . GLY A 1 88 ? 10.903 -1.512 4.756 1.00 92.94 88 GLY A C 1
ATOM 681 O O . GLY A 1 88 ? 11.510 -1.733 5.803 1.00 92.94 88 GLY A O 1
ATOM 682 N N . G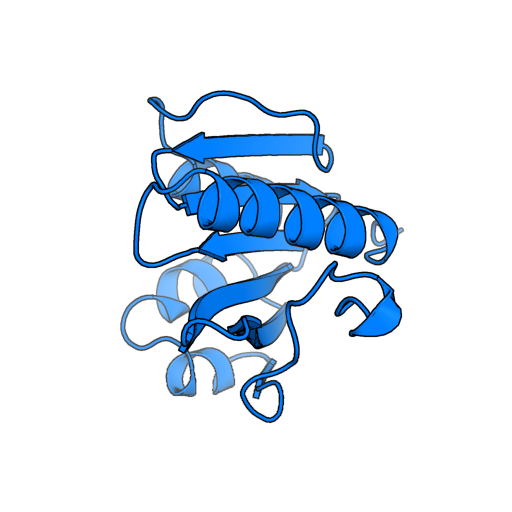LU A 1 89 ? 11.403 -0.778 3.763 1.00 94.00 89 GLU A N 1
ATOM 683 C CA . GLU A 1 89 ? 12.697 -0.080 3.789 1.00 94.00 89 GLU A CA 1
ATOM 684 C C . GLU A 1 89 ? 12.525 1.414 4.100 1.00 94.00 89 GLU A C 1
ATOM 686 O O . GLU A 1 89 ? 13.247 1.973 4.927 1.00 94.00 89 GLU A O 1
ATOM 691 N N . GLU A 1 90 ? 11.530 2.057 3.485 1.00 93.44 90 GLU A N 1
ATOM 692 C CA . GLU A 1 90 ? 11.126 3.432 3.776 1.00 93.44 90 GLU A CA 1
ATOM 693 C C . GLU A 1 90 ? 9.608 3.491 3.927 1.00 93.44 90 GLU A C 1
ATOM 695 O O . GLU A 1 90 ? 8.891 3.129 2.996 1.00 93.44 90 GLU A O 1
ATOM 700 N N . ALA A 1 91 ? 9.114 3.989 5.064 1.00 96.50 91 ALA A N 1
ATOM 701 C CA . ALA A 1 91 ? 7.688 4.183 5.292 1.00 96.50 91 ALA A CA 1
ATOM 702 C C . ALA A 1 91 ? 7.384 5.455 6.077 1.00 96.50 91 ALA A C 1
ATOM 704 O O . ALA A 1 91 ? 8.113 5.830 7.002 1.00 96.50 91 ALA A O 1
ATOM 705 N N . ALA A 1 92 ? 6.262 6.077 5.733 1.00 96.81 92 ALA A N 1
ATOM 706 C CA . ALA A 1 92 ? 5.700 7.206 6.451 1.00 96.81 92 ALA A CA 1
ATOM 707 C C . ALA A 1 92 ? 4.181 7.063 6.553 1.00 96.81 92 ALA A C 1
ATOM 709 O O . ALA A 1 92 ? 3.538 6.565 5.626 1.00 96.81 92 ALA A O 1
ATOM 710 N N . ILE A 1 93 ? 3.634 7.509 7.680 1.00 95.62 93 ILE A N 1
ATOM 711 C CA . ILE A 1 93 ? 2.199 7.648 7.906 1.00 95.62 93 ILE A CA 1
ATOM 712 C C . ILE A 1 93 ? 1.861 9.115 8.161 1.00 95.62 93 ILE A C 1
ATOM 714 O O . ILE A 1 93 ? 2.535 9.792 8.941 1.00 95.62 93 ILE A O 1
ATOM 718 N N . GLU A 1 94 ? 0.815 9.592 7.507 1.00 93.81 94 GLU A N 1
ATOM 719 C CA . GLU A 1 94 ? 0.247 10.923 7.681 1.00 93.81 94 GLU A CA 1
ATOM 720 C C . GLU A 1 94 ? -1.271 10.772 7.768 1.00 93.81 94 GLU A C 1
ATOM 722 O O . GLU A 1 94 ? -1.896 10.213 6.868 1.00 93.81 94 GLU A O 1
ATOM 727 N N . ASP A 1 95 ? -1.852 11.197 8.890 1.00 92.00 95 ASP A N 1
ATOM 728 C CA . ASP A 1 95 ? -3.268 11.007 9.212 1.00 92.00 95 ASP A CA 1
ATOM 729 C C . ASP A 1 95 ? -3.747 9.555 9.013 1.00 92.00 95 ASP A C 1
ATOM 731 O O . ASP A 1 95 ? -3.439 8.670 9.811 1.00 92.00 95 ASP A O 1
ATOM 735 N N . HIS A 1 96 ? -4.505 9.313 7.945 1.00 91.94 96 HIS A N 1
ATOM 736 C CA . HIS A 1 96 ? -5.126 8.039 7.589 1.00 91.94 96 HIS A CA 1
ATOM 737 C C . HIS A 1 96 ? -4.493 7.418 6.336 1.00 91.94 96 HIS A C 1
ATOM 739 O O . HIS A 1 96 ? -5.123 6.613 5.651 1.00 91.94 96 HIS A O 1
ATOM 745 N N . TYR A 1 97 ? -3.260 7.805 6.008 1.00 94.06 97 TYR A N 1
ATOM 746 C CA . TYR A 1 97 ? -2.570 7.415 4.786 1.00 94.06 97 TYR A CA 1
ATOM 747 C C . TYR A 1 97 ? -1.138 6.965 5.099 1.00 94.06 97 TYR A C 1
ATOM 749 O O . TYR A 1 97 ? -0.330 7.718 5.642 1.00 94.06 97 TYR A O 1
ATOM 757 N N . LEU A 1 98 ? -0.807 5.718 4.766 1.00 97.44 98 LEU A N 1
ATOM 758 C CA . LEU A 1 98 ? 0.513 5.125 4.961 1.00 97.44 98 LEU A CA 1
ATOM 759 C C . LEU A 1 98 ? 1.099 4.745 3.605 1.00 97.44 98 LEU A C 1
ATOM 761 O O . LEU A 1 98 ? 0.488 4.000 2.845 1.00 97.44 98 LEU A O 1
ATOM 765 N N . ASN A 1 99 ? 2.319 5.199 3.327 1.00 97.94 99 ASN A N 1
ATOM 766 C CA . ASN A 1 99 ? 3.073 4.759 2.155 1.00 97.94 99 ASN A CA 1
ATOM 767 C C . ASN A 1 99 ? 4.346 4.073 2.600 1.00 97.94 99 ASN A C 1
ATOM 769 O O . ASN A 1 99 ? 5.063 4.612 3.449 1.00 97.94 99 ASN A O 1
ATOM 773 N N . PHE A 1 100 ? 4.666 2.941 1.987 1.00 97.56 100 PHE A N 1
ATOM 774 C CA . PHE A 1 100 ? 5.967 2.319 2.150 1.00 97.56 100 PHE A CA 1
ATOM 775 C C . PHE A 1 100 ? 6.533 1.783 0.840 1.00 97.56 100 PHE A C 1
ATOM 777 O O . PHE A 1 100 ? 5.811 1.525 -0.122 1.00 97.56 100 PHE A O 1
ATOM 784 N N . GLN A 1 101 ? 7.844 1.575 0.830 1.00 96.75 101 GLN A N 1
ATOM 785 C CA . GLN A 1 101 ? 8.555 0.897 -0.243 1.00 96.75 101 GLN A CA 1
ATOM 786 C C . GLN A 1 101 ? 9.380 -0.267 0.307 1.00 96.75 101 GLN A C 1
ATOM 788 O O . GLN A 1 101 ? 9.874 -0.222 1.436 1.00 96.75 101 GLN A O 1
ATOM 793 N N . LYS A 1 102 ? 9.488 -1.333 -0.492 1.00 96.25 102 LYS A N 1
ATOM 794 C CA . LYS A 1 102 ? 10.380 -2.477 -0.257 1.00 96.25 102 LYS A CA 1
ATOM 795 C C . LYS A 1 102 ? 10.790 -3.075 -1.603 1.00 96.25 102 LYS A C 1
ATOM 797 O O . LYS A 1 102 ? 9.932 -3.562 -2.340 1.00 96.25 102 LYS A O 1
ATOM 802 N N . GLY A 1 103 ? 12.083 -3.052 -1.931 1.00 95.88 103 GLY A N 1
ATOM 803 C CA . GLY A 1 103 ? 12.557 -3.451 -3.260 1.00 95.88 103 GLY A CA 1
ATOM 804 C C . GLY A 1 103 ? 11.828 -2.683 -4.371 1.00 95.88 103 GLY A C 1
ATOM 805 O O . GLY A 1 103 ? 11.604 -1.480 -4.255 1.00 95.88 103 GLY A O 1
ATOM 806 N N . SER A 1 104 ? 11.395 -3.373 -5.424 1.00 96.56 104 SER A N 1
ATOM 807 C CA . SER A 1 104 ? 10.659 -2.768 -6.545 1.00 96.56 104 SER A CA 1
ATOM 808 C C . SER A 1 104 ? 9.185 -2.451 -6.262 1.00 96.56 104 SER A C 1
ATOM 810 O O . SER A 1 104 ? 8.459 -2.097 -7.186 1.00 96.56 104 SER A O 1
ATOM 812 N N . TYR A 1 105 ? 8.720 -2.556 -5.016 1.00 97.50 105 TYR A N 1
ATOM 813 C CA . TYR A 1 105 ? 7.322 -2.317 -4.666 1.00 97.50 105 TYR A CA 1
ATOM 814 C C . TYR A 1 105 ? 7.140 -0.986 -3.948 1.00 97.50 105 TYR A C 1
ATOM 816 O O . TYR A 1 105 ? 7.807 -0.726 -2.946 1.00 97.50 105 TYR A O 1
ATOM 824 N N . GLN A 1 106 ? 6.186 -0.186 -4.420 1.00 97.25 106 GLN A N 1
ATOM 825 C CA . GLN A 1 106 ? 5.602 0.919 -3.668 1.00 97.25 106 GLN A CA 1
ATOM 826 C C . GLN A 1 106 ? 4.187 0.527 -3.255 1.00 97.25 106 GLN A C 1
ATOM 828 O O . GLN A 1 106 ? 3.409 0.033 -4.066 1.00 97.25 106 GLN A O 1
ATOM 833 N N . VAL A 1 107 ? 3.857 0.730 -1.986 1.00 97.81 107 VAL A N 1
ATOM 834 C CA . VAL A 1 107 ? 2.568 0.346 -1.422 1.00 97.81 107 VAL A CA 1
ATOM 835 C C . VAL A 1 107 ? 1.950 1.532 -0.710 1.00 97.81 107 VAL A C 1
ATOM 837 O O . VAL A 1 107 ? 2.616 2.232 0.055 1.00 97.81 107 VAL A O 1
ATOM 840 N N . THR A 1 108 ? 0.663 1.726 -0.952 1.00 97.38 108 THR A N 1
ATOM 841 C CA . THR A 1 108 ? -0.178 2.707 -0.286 1.00 97.38 108 THR A CA 1
ATOM 842 C C . THR A 1 108 ? -1.282 1.976 0.469 1.00 97.38 108 THR A C 1
ATOM 844 O O . THR A 1 108 ? -1.935 1.088 -0.075 1.00 97.38 108 THR A O 1
ATOM 847 N N . VAL A 1 109 ? -1.495 2.357 1.726 1.00 97.81 109 VAL A N 1
ATOM 848 C CA . VAL A 1 109 ? -2.597 1.880 2.562 1.00 97.81 109 VAL A CA 1
ATOM 849 C C . VAL A 1 109 ? -3.344 3.100 3.085 1.00 97.81 109 VAL A C 1
ATOM 851 O O . VAL A 1 109 ? -2.742 3.946 3.744 1.00 97.81 109 VAL A O 1
ATOM 854 N N . SER A 1 110 ? -4.634 3.219 2.779 1.00 97.25 110 SER A N 1
ATOM 855 C CA . SER A 1 110 ? -5.428 4.413 3.084 1.00 97.25 110 SER A CA 1
ATOM 856 C C . SER A 1 110 ? -6.763 4.081 3.739 1.00 97.25 110 SER A C 1
ATOM 858 O O . SER A 1 110 ? -7.453 3.157 3.323 1.00 97.25 110 SER A O 1
ATOM 860 N N . GLY A 1 111 ? -7.112 4.819 4.788 1.00 96.81 111 GLY A N 1
ATOM 861 C CA . GLY A 1 111 ? -8.414 4.769 5.448 1.00 96.81 111 GLY A CA 1
ATOM 862 C C . GLY A 1 111 ? -9.309 5.931 5.019 1.00 96.81 111 GLY A C 1
ATOM 863 O O . GLY A 1 111 ? -9.001 6.650 4.073 1.00 96.81 111 GLY A O 1
ATOM 864 N N . TYR A 1 112 ? -10.404 6.139 5.750 1.00 94.94 112 TYR A N 1
ATOM 865 C CA . TYR A 1 112 ? -11.324 7.271 5.545 1.00 94.94 112 TYR A CA 1
ATOM 866 C C . TYR A 1 112 ? -11.486 8.151 6.794 1.00 94.94 112 TYR A C 1
ATOM 868 O O . TYR A 1 112 ? -12.220 9.138 6.772 1.00 94.94 112 TYR A O 1
ATOM 876 N N . ASP A 1 113 ? -10.803 7.802 7.884 1.00 94.31 113 ASP A N 1
ATOM 877 C CA . ASP A 1 113 ? -10.800 8.523 9.150 1.00 94.31 113 ASP A CA 1
ATOM 878 C C . ASP A 1 113 ? -9.482 8.281 9.901 1.00 94.31 113 ASP A C 1
ATOM 880 O O . ASP A 1 113 ? -8.713 7.378 9.569 1.00 94.31 113 ASP A O 1
ATOM 884 N N . THR A 1 114 ? -9.226 9.096 10.921 1.00 94.50 114 THR A N 1
ATOM 885 C CA . THR A 1 114 ? -8.019 9.038 11.759 1.00 94.50 114 THR A CA 1
ATOM 886 C C . THR A 1 114 ? -8.250 8.336 13.098 1.00 94.50 114 THR A C 1
ATOM 888 O O . THR A 1 114 ? -7.483 8.535 14.043 1.00 94.50 114 THR A O 1
ATOM 891 N N . GLN A 1 115 ? -9.314 7.535 13.221 1.00 95.44 115 GLN A N 1
ATOM 892 C CA . GLN A 1 115 ? -9.580 6.795 14.451 1.00 95.44 115 GLN A CA 1
ATOM 893 C C . GLN A 1 115 ? -8.519 5.713 14.668 1.00 95.44 115 GLN A C 1
ATOM 895 O O . GLN A 1 115 ? -7.976 5.149 13.716 1.00 95.44 115 GLN A O 1
ATOM 900 N N . GLU A 1 116 ? -8.248 5.404 15.937 1.00 93.38 116 GLU A N 1
ATOM 901 C CA . GLU A 1 116 ? -7.195 4.465 16.342 1.00 93.38 116 GLU A CA 1
ATOM 902 C C . GLU A 1 116 ? -7.320 3.112 15.633 1.00 93.38 116 GLU A C 1
ATOM 904 O O . GLU A 1 116 ? -6.351 2.645 15.046 1.00 93.38 116 GLU A O 1
ATOM 909 N N . GLU A 1 117 ? -8.524 2.539 15.575 1.00 93.81 117 GLU A N 1
ATOM 910 C CA . GLU A 1 117 ? -8.776 1.266 14.889 1.00 93.81 117 GLU A CA 1
ATOM 911 C C . GLU A 1 117 ? -8.392 1.301 13.399 1.00 93.81 117 GLU A C 1
ATOM 913 O O . GLU A 1 117 ? -7.808 0.346 12.882 1.00 93.81 117 GLU A O 1
ATOM 918 N N . THR A 1 118 ? -8.692 2.403 12.705 1.00 95.19 118 THR A N 1
ATOM 919 C CA . THR A 1 118 ? -8.334 2.582 11.295 1.00 95.19 118 THR A CA 1
ATOM 920 C C . THR A 1 118 ? -6.820 2.633 11.162 1.00 95.19 118 THR A C 1
ATOM 922 O O . THR A 1 118 ? -6.248 1.854 10.403 1.00 95.19 118 THR A O 1
ATOM 925 N N . VAL A 1 119 ? -6.151 3.480 11.950 1.00 95.44 119 VAL A N 1
ATOM 926 C CA . VAL A 1 119 ? -4.689 3.647 11.926 1.00 95.44 119 VAL A CA 1
ATOM 927 C C . VAL A 1 119 ? -3.957 2.341 12.269 1.00 95.44 119 VAL A C 1
ATOM 929 O O . VAL A 1 119 ? -2.974 1.985 11.612 1.00 95.44 119 VAL A O 1
ATOM 932 N N . GLU A 1 120 ? -4.444 1.587 13.255 1.00 94.88 120 GLU A N 1
ATOM 933 C CA . GLU A 1 120 ? -3.925 0.258 13.583 1.00 94.88 120 GLU A CA 1
ATOM 934 C C . GLU A 1 120 ? -4.136 -0.740 12.440 1.00 94.88 120 GLU A C 1
ATOM 936 O O . GLU A 1 120 ? -3.221 -1.506 12.119 1.00 94.88 120 GLU A O 1
ATOM 941 N N . GLY A 1 121 ? -5.301 -0.698 11.786 1.00 95.69 121 GLY A N 1
ATOM 942 C CA . GLY A 1 121 ? -5.597 -1.472 10.583 1.00 95.69 121 GLY A CA 1
ATOM 943 C C . GLY A 1 121 ? -4.606 -1.187 9.452 1.00 95.69 121 GLY A C 1
ATOM 944 O O . GLY A 1 121 ? -4.040 -2.127 8.887 1.00 95.69 121 GLY A O 1
ATOM 945 N N . LEU A 1 122 ? -4.308 0.093 9.184 1.00 96.50 122 LEU A N 1
ATOM 946 C CA . LEU A 1 122 ? -3.324 0.504 8.171 1.00 96.50 122 LEU A CA 1
ATOM 947 C C . LEU A 1 122 ? -1.951 -0.107 8.460 1.00 96.50 122 LEU A C 1
ATOM 949 O O . LEU A 1 122 ? -1.337 -0.721 7.586 1.00 96.50 122 LEU A O 1
ATOM 953 N N . LEU A 1 123 ? -1.477 0.025 9.702 1.00 96.06 123 LEU A N 1
ATOM 954 C CA . LEU A 1 123 ? -0.188 -0.520 10.129 1.00 96.06 123 LEU A CA 1
ATOM 955 C C . LEU A 1 123 ? -0.155 -2.050 10.053 1.00 96.06 123 LEU A C 1
ATOM 957 O O . LEU A 1 123 ? 0.871 -2.619 9.674 1.00 96.06 123 LEU A O 1
ATOM 961 N N . CYS A 1 124 ? -1.248 -2.722 10.419 1.00 95.69 124 CYS A N 1
ATOM 962 C CA . CYS A 1 124 ? -1.339 -4.179 10.371 1.00 95.69 124 CYS A CA 1
ATOM 963 C C . CYS A 1 124 ? -1.257 -4.687 8.929 1.00 95.69 124 CYS A C 1
ATOM 965 O O . CYS A 1 124 ? -0.412 -5.530 8.623 1.00 95.69 124 CYS A O 1
ATOM 967 N N . ILE A 1 125 ? -2.081 -4.128 8.037 1.00 96.75 125 ILE A N 1
ATOM 968 C CA . ILE A 1 125 ? -2.096 -4.481 6.614 1.00 96.75 125 ILE A CA 1
ATOM 969 C C . ILE A 1 125 ? -0.724 -4.206 5.995 1.00 96.75 125 ILE A C 1
ATOM 971 O O . ILE A 1 125 ? -0.152 -5.090 5.358 1.00 96.75 125 ILE A O 1
ATOM 975 N N . ALA A 1 126 ? -0.151 -3.022 6.235 1.00 96.94 126 ALA A N 1
ATOM 976 C CA . ALA A 1 126 ? 1.136 -2.635 5.666 1.00 96.94 126 ALA A CA 1
ATOM 977 C C . ALA A 1 126 ? 2.265 -3.603 6.058 1.00 96.94 126 ALA A C 1
ATOM 979 O O . ALA A 1 126 ? 3.050 -4.019 5.204 1.00 96.94 126 ALA A O 1
ATOM 980 N N . ARG A 1 127 ? 2.326 -4.020 7.330 1.00 95.81 127 ARG A N 1
ATOM 981 C CA . ARG A 1 127 ? 3.321 -4.993 7.813 1.00 95.81 127 ARG A CA 1
ATOM 982 C C . ARG A 1 127 ? 3.149 -6.362 7.162 1.00 95.81 127 ARG A C 1
ATOM 984 O O . ARG A 1 127 ? 4.123 -6.908 6.653 1.00 95.81 127 ARG A O 1
ATOM 991 N N . LEU A 1 128 ? 1.924 -6.882 7.115 1.00 95.75 128 LEU A N 1
ATOM 992 C CA . LEU A 1 128 ? 1.642 -8.190 6.514 1.00 95.75 128 LEU A CA 1
ATOM 993 C C . LEU A 1 128 ? 1.971 -8.219 5.017 1.00 95.75 128 LEU A C 1
ATOM 995 O O . LEU A 1 128 ? 2.508 -9.211 4.517 1.00 95.75 128 LEU A O 1
ATOM 999 N N . VAL A 1 129 ? 1.686 -7.126 4.302 1.00 96.50 129 VAL A N 1
ATOM 1000 C CA . VAL A 1 129 ? 2.083 -6.966 2.896 1.00 96.50 129 VAL A CA 1
ATOM 1001 C C . VAL A 1 129 ? 3.605 -6.924 2.782 1.00 96.50 129 VAL A C 1
ATOM 1003 O O . VAL A 1 129 ? 4.170 -7.662 1.975 1.00 96.50 129 VAL A O 1
ATOM 1006 N N . ALA A 1 130 ? 4.285 -6.125 3.610 1.00 95.56 130 ALA A N 1
ATOM 1007 C CA . ALA A 1 130 ? 5.742 -6.023 3.603 1.00 95.56 130 ALA A CA 1
ATOM 1008 C C . ALA A 1 130 ? 6.432 -7.371 3.875 1.00 95.56 130 ALA A C 1
ATOM 1010 O O . ALA A 1 130 ? 7.486 -7.632 3.303 1.00 95.56 130 ALA A O 1
ATOM 1011 N N . GLU A 1 131 ? 5.854 -8.252 4.691 1.00 93.44 131 GLU A N 1
ATOM 1012 C CA . GLU A 1 131 ? 6.358 -9.617 4.905 1.00 93.44 131 GLU A CA 1
ATOM 1013 C C . GLU A 1 131 ? 6.184 -10.518 3.674 1.00 93.44 131 GLU A C 1
ATOM 1015 O O . GLU A 1 131 ? 7.021 -11.382 3.418 1.00 93.44 131 GLU A O 1
ATOM 1020 N N . ARG A 1 132 ? 5.111 -10.317 2.900 1.00 92.31 132 ARG A N 1
ATOM 1021 C CA . ARG A 1 132 ? 4.710 -11.195 1.783 1.00 92.31 132 ARG A CA 1
ATOM 1022 C C . ARG A 1 132 ? 5.302 -10.803 0.443 1.00 92.31 132 ARG A C 1
ATOM 1024 O O . ARG A 1 132 ? 5.366 -11.649 -0.446 1.00 92.31 132 ARG A O 1
ATOM 1031 N N . ILE A 1 133 ? 5.663 -9.538 0.257 1.00 90.44 133 ILE A N 1
ATOM 1032 C CA . ILE A 1 133 ? 6.335 -9.099 -0.965 1.00 90.44 133 ILE A CA 1
ATOM 1033 C C . ILE A 1 133 ? 7.827 -9.424 -0.856 1.00 90.44 133 ILE A C 1
ATOM 1035 O O . ILE A 1 133 ? 8.519 -9.015 0.085 1.00 90.44 133 ILE A O 1
ATOM 1039 N N . SER A 1 134 ? 8.324 -10.206 -1.806 1.00 78.44 134 SER A N 1
ATOM 1040 C CA . SER A 1 134 ? 9.750 -10.489 -1.934 1.00 78.44 134 SER A CA 1
ATOM 1041 C C . SER A 1 134 ? 10.424 -9.312 -2.637 1.00 78.44 134 SER A C 1
ATOM 1043 O O . SER A 1 134 ? 9.876 -8.828 -3.626 1.00 78.44 134 SER A O 1
ATOM 1045 N N . PRO A 1 135 ? 11.593 -8.837 -2.174 1.00 60.66 135 PRO A N 1
ATOM 1046 C CA . PRO A 1 135 ? 12.408 -7.977 -3.019 1.00 60.66 135 PRO A CA 1
ATOM 1047 C C . PRO A 1 135 ? 12.750 -8.771 -4.286 1.00 60.66 135 PRO A C 1
ATOM 1049 O O . PRO A 1 135 ? 13.187 -9.920 -4.192 1.00 60.66 135 PRO A O 1
ATOM 1052 N N . SER A 1 136 ? 12.474 -8.203 -5.459 1.00 49.91 136 SER A N 1
ATOM 1053 C CA . SER A 1 136 ? 12.948 -8.782 -6.718 1.00 49.91 136 SER A CA 1
ATOM 1054 C C . SER A 1 136 ? 14.487 -8.869 -6.668 1.00 49.91 136 SER A C 1
ATOM 1056 O O . SER A 1 136 ? 15.095 -7.965 -6.087 1.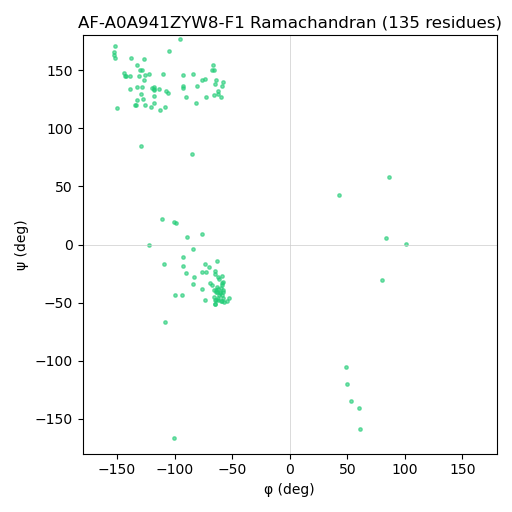00 49.91 136 SER A O 1
ATOM 1058 N N . PRO A 1 137 ? 15.094 -9.961 -7.173 1.00 47.88 137 PRO A N 1
ATOM 1059 C CA . PRO A 1 137 ? 16.536 -10.206 -7.088 1.00 47.88 137 PRO A CA 1
ATOM 1060 C C . PRO A 1 137 ? 17.379 -9.165 -7.829 1.00 47.88 137 PRO A C 1
ATOM 1062 O O . PRO A 1 137 ? 16.862 -8.555 -8.794 1.00 47.88 137 PRO A O 1
#

Foldseek 3Di:
DFDDPVQQVQKDWPDDKDKDAQPRVCVVDPPPVVLLNVLAWGMKIWTWIAGPVGWIKIKIKTFGPWLVSLVVVQPVQQDDPFDWDPFAPTWGDDQQWIWDGHIRMIMIMGTDGNDPVSNVSSVSRRRSVSVVDDRDD

Nearest PDB structures (foldseek):
  8gmd-assembly2_B  TM=3.986E-01  e=1.088E+00  Homo sapiens
  7rj8-assembly1_A  TM=3.032E-01  e=1.088E+00  Mus musculus
  5l4q-assembly1_A  TM=2.710E-01  e=8.647E-01  Homo sapiens
  8gmd-assembly1_A  TM=3.106E-01  e=1.450E+00  Homo sapiens
  7rj7-assembly1_A  TM=3.402E-01  e=1.536E+00  Mus musculus

Solvent-accessible surface area (backbone atoms only — not comparable to full-atom values): 7191 Å² total; per-residue (Å²): 88,80,70,56,52,91,77,42,86,62,34,34,76,66,56,85,66,46,74,29,48,66,76,49,33,49,80,76,34,73,89,58,30,61,64,43,56,77,46,39,50,45,37,37,42,37,39,42,31,30,36,91,87,69,51,53,36,42,36,40,40,35,37,26,74,36,40,66,37,10,49,54,52,34,52,70,74,33,58,87,83,32,49,77,50,101,35,64,77,49,26,22,38,44,85,35,37,35,32,30,20,43,47,22,28,24,36,41,30,35,44,88,49,71,48,66,70,49,45,52,46,42,54,50,54,50,44,48,26,47,72,51,49,72,58,71,131

Mean predicted aligned error: 3.68 Å

pLDDT: mean 92.45, std 7.48, range [47.88, 97.94]

Secondary structure (DSSP, 8-state):
-PPPGGGSTT-EE-SPPEEEEGGGHHHHSTTTHHHHHHTTEEEEEEEEEE-TT--EEEEEEEEESSHHHHHHHHHHHHTTTSEE-SSSSEEEEETTEEEEEETTEEEEEE-SS--HHHHHHHHHHHHHHHHHSPPP-

Sequence (137 aa):
MLPLESDLKGWTLDEEPQTAEGIGLFDLINGGAEQYVKAGFSRAVMATYRNKEGKRINLEIYEMLSPENARSIQRKKAGESGKKVSVGEEAAIEDHYLNFQKGSYQVTVSGYDTQEETVEGLLCIARLVAERISPSP

Radius of gyration: 13.95 Å; Cα contacts (8 Å, |Δi|>4): 288; chains: 1; bounding box: 35×31×36 Å